Protein AF-A0A397SJT6-F1 (afdb_monomer)

Mean predicted aligned error: 10.91 Å

Structure (mmCIF, N/CA/C/O backbone):
data_AF-A0A397SJT6-F1
#
_entry.id   AF-A0A397SJT6-F1
#
loop_
_atom_site.group_PDB
_atom_site.id
_atom_site.type_symbol
_atom_site.label_atom_id
_atom_site.label_alt_id
_atom_site.label_comp_id
_atom_site.label_asym_id
_atom_site.label_entity_id
_atom_site.label_seq_id
_atom_site.pdbx_PDB_ins_code
_atom_site.Cartn_x
_atom_site.Cartn_y
_atom_site.Cartn_z
_atom_site.occupancy
_atom_site.B_iso_or_equiv
_atom_site.auth_seq_id
_atom_site.auth_comp_id
_atom_site.auth_asym_id
_atom_site.auth_atom_id
_atom_site.pdbx_PDB_model_num
ATOM 1 N N . MET A 1 1 ? -8.525 6.706 24.845 1.00 52.03 1 MET A N 1
ATOM 2 C CA . MET A 1 1 ? -8.007 5.697 23.901 1.00 52.03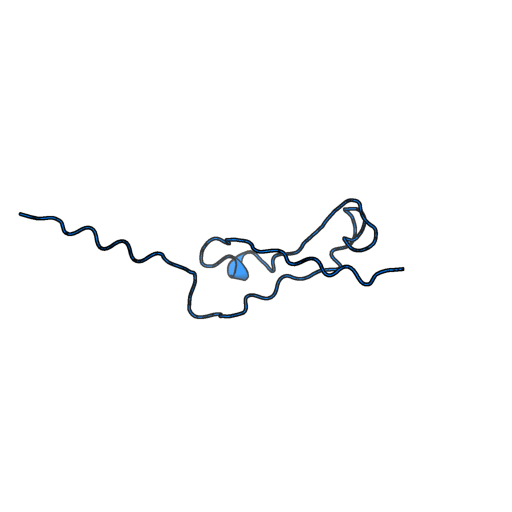 1 MET A CA 1
ATOM 3 C C . MET A 1 1 ? -6.586 6.106 23.583 1.00 52.03 1 MET A C 1
ATOM 5 O O . MET A 1 1 ? -6.379 7.277 23.292 1.00 52.03 1 MET A O 1
ATOM 9 N N . GLU A 1 2 ? -5.620 5.213 23.766 1.00 66.38 2 GLU A N 1
ATOM 10 C CA . GLU A 1 2 ? -4.222 5.502 23.438 1.00 66.38 2 GLU A CA 1
ATOM 11 C C . GLU A 1 2 ? -4.080 5.739 21.931 1.00 66.38 2 GLU A C 1
ATOM 13 O O . GLU A 1 2 ? -4.651 5.007 21.121 1.00 66.38 2 GLU A O 1
ATOM 18 N N . ASN A 1 3 ? -3.337 6.781 21.557 1.00 76.31 3 ASN A N 1
ATOM 19 C CA . ASN A 1 3 ? -3.007 7.065 20.164 1.00 76.31 3 ASN A CA 1
ATOM 20 C C . ASN A 1 3 ? -1.878 6.129 19.721 1.00 76.31 3 ASN A C 1
ATOM 22 O O . ASN A 1 3 ? -0.708 6.517 19.685 1.00 76.31 3 ASN A O 1
ATOM 26 N N . ASN A 1 4 ? -2.230 4.885 19.401 1.00 85.12 4 ASN A N 1
ATOM 27 C CA . ASN A 1 4 ? -1.261 3.910 18.922 1.00 85.12 4 ASN A CA 1
ATOM 28 C C . ASN A 1 4 ? -0.840 4.255 17.494 1.00 85.12 4 ASN A C 1
ATOM 30 O O . ASN A 1 4 ? -1.655 4.310 16.574 1.00 85.12 4 ASN A O 1
ATOM 34 N N . THR A 1 5 ? 0.456 4.504 17.327 1.00 89.19 5 THR A N 1
ATOM 35 C CA . THR A 1 5 ? 1.064 4.759 16.021 1.00 89.19 5 THR A CA 1
ATOM 36 C C . THR A 1 5 ? 1.624 3.456 15.471 1.00 89.19 5 THR A C 1
ATOM 38 O O . THR A 1 5 ? 2.409 2.786 16.138 1.00 89.19 5 THR A O 1
ATOM 41 N N . PHE A 1 6 ? 1.247 3.121 14.238 1.00 87.69 6 PHE A N 1
ATOM 42 C CA . PHE A 1 6 ? 1.751 1.959 13.511 1.00 87.69 6 PHE A CA 1
ATOM 43 C C . PHE A 1 6 ? 2.611 2.424 12.337 1.00 87.69 6 PHE A C 1
ATOM 45 O O . PHE A 1 6 ? 2.215 3.320 11.591 1.00 87.69 6 PHE A O 1
ATOM 52 N N . ILE A 1 7 ? 3.786 1.817 12.169 1.00 88.25 7 ILE A N 1
ATOM 53 C CA . ILE A 1 7 ? 4.726 2.138 11.090 1.00 88.25 7 ILE A CA 1
ATOM 54 C C . ILE A 1 7 ? 4.910 0.895 10.223 1.00 88.25 7 ILE A C 1
ATOM 56 O O . ILE A 1 7 ? 5.244 -0.177 10.724 1.00 88.25 7 ILE A O 1
ATOM 60 N N . PHE A 1 8 ? 4.712 1.054 8.916 1.00 85.88 8 PHE A N 1
ATOM 61 C CA . PHE A 1 8 ? 4.889 -0.006 7.929 1.00 85.88 8 PHE A CA 1
ATOM 62 C C . PHE A 1 8 ? 6.180 0.232 7.144 1.00 85.88 8 PHE A C 1
ATOM 64 O O . PHE A 1 8 ? 6.333 1.261 6.485 1.00 85.88 8 PHE A O 1
ATOM 71 N N . HIS A 1 9 ? 7.093 -0.737 7.185 1.00 85.62 9 HIS A N 1
ATOM 72 C CA . HIS A 1 9 ? 8.283 -0.768 6.338 1.00 85.62 9 HIS A CA 1
ATOM 73 C C . HIS A 1 9 ? 8.087 -1.820 5.248 1.00 85.62 9 HIS A C 1
ATOM 75 O O . HIS A 1 9 ? 7.843 -2.986 5.551 1.00 85.62 9 HIS A O 1
ATOM 81 N N . VAL A 1 10 ? 8.192 -1.416 3.982 1.00 84.44 10 VAL A N 1
ATOM 82 C CA . VAL A 1 10 ? 8.042 -2.311 2.831 1.00 84.44 10 VAL A CA 1
ATOM 83 C C . VAL A 1 10 ? 9.223 -2.151 1.882 1.00 84.44 10 VAL A C 1
ATOM 85 O O . VAL A 1 10 ? 9.687 -1.040 1.628 1.00 84.44 10 VAL A O 1
ATOM 88 N N . HIS A 1 11 ? 9.696 -3.273 1.349 1.00 84.31 11 HIS A N 1
ATOM 89 C CA . HIS A 1 11 ? 10.634 -3.296 0.237 1.00 84.31 11 HIS A CA 1
ATOM 90 C C . HIS A 1 11 ? 9.842 -3.463 -1.050 1.00 84.31 11 HIS A C 1
ATOM 92 O O . HIS A 1 11 ? 9.131 -4.452 -1.220 1.00 84.31 11 HIS A O 1
ATOM 98 N N . LEU A 1 12 ? 9.953 -2.485 -1.940 1.00 83.50 12 LEU A N 1
ATOM 99 C CA . LEU A 1 12 ? 9.310 -2.524 -3.243 1.00 83.50 12 LEU A CA 1
ATOM 100 C C . LEU A 1 12 ? 10.360 -2.799 -4.318 1.00 83.50 12 LEU A C 1
ATOM 102 O O . LEU A 1 12 ? 11.512 -2.382 -4.158 1.00 83.50 12 LEU A O 1
ATOM 106 N N . PRO A 1 13 ? 9.985 -3.503 -5.397 1.00 82.06 13 PRO A N 1
ATOM 107 C CA . PRO A 1 13 ? 10.867 -3.659 -6.536 1.00 82.06 13 PRO A CA 1
ATOM 108 C C . PRO A 1 13 ? 11.151 -2.298 -7.174 1.00 82.06 13 PRO A C 1
ATOM 110 O O . PRO A 1 13 ? 10.371 -1.349 -7.058 1.00 82.06 13 PRO A O 1
ATOM 113 N N . GLU A 1 14 ? 12.281 -2.217 -7.865 1.00 80.50 14 GLU A N 1
ATOM 114 C CA . GLU A 1 14 ? 12.630 -1.036 -8.641 1.00 80.50 14 GLU A CA 1
ATOM 115 C C . GLU A 1 14 ? 11.555 -0.758 -9.701 1.00 80.50 14 GLU A C 1
ATOM 117 O O 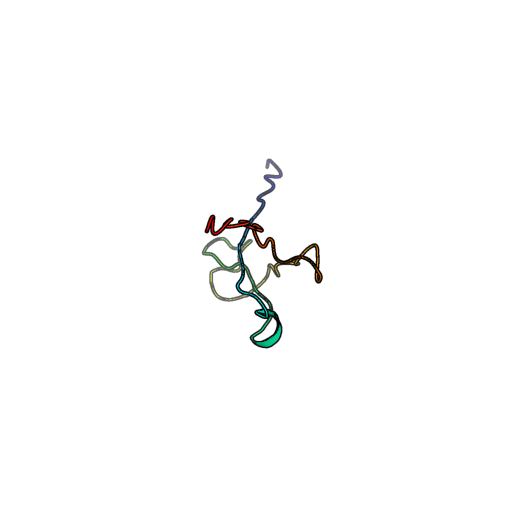. GLU A 1 14 ? 11.025 -1.685 -10.316 1.00 80.50 14 GLU A O 1
ATOM 122 N N . ASN A 1 15 ? 11.266 0.518 -9.949 1.00 80.38 15 ASN A N 1
ATOM 123 C CA . ASN A 1 15 ? 10.275 0.969 -10.922 1.00 80.38 15 ASN A CA 1
ATOM 124 C C . ASN A 1 15 ? 8.809 0.611 -10.603 1.00 80.38 15 ASN A C 1
ATOM 126 O O . ASN A 1 15 ? 7.971 0.624 -11.510 1.00 80.38 15 ASN A O 1
ATOM 130 N N . ILE A 1 16 ? 8.465 0.291 -9.349 1.00 83.88 16 ILE A N 1
ATOM 131 C CA . ILE A 1 16 ? 7.073 0.010 -8.949 1.00 83.88 16 ILE A CA 1
ATOM 132 C C . ILE A 1 16 ? 6.119 1.164 -9.294 1.00 83.88 16 ILE A C 1
ATOM 134 O O . ILE A 1 16 ? 4.962 0.927 -9.635 1.00 83.88 16 ILE A O 1
ATOM 138 N N . GLU A 1 17 ? 6.618 2.400 -9.301 1.00 80.38 17 GLU A N 1
ATOM 139 C CA . GLU A 1 17 ? 5.881 3.605 -9.675 1.00 80.38 17 GLU A CA 1
ATOM 140 C C . GLU A 1 17 ? 5.390 3.591 -11.131 1.00 80.38 17 GLU A C 1
ATOM 142 O O . GLU A 1 17 ? 4.412 4.266 -11.449 1.00 80.38 17 GLU A O 1
ATOM 147 N N . LYS A 1 18 ? 6.010 2.785 -12.009 1.00 85.19 18 LYS A N 1
ATOM 148 C CA . LYS A 1 18 ? 5.526 2.558 -13.383 1.00 85.19 18 LYS A CA 1
ATOM 149 C C . LYS A 1 18 ? 4.286 1.664 -13.426 1.00 85.19 18 LYS A C 1
ATOM 151 O O . LYS A 1 18 ? 3.534 1.726 -14.393 1.00 85.19 18 LYS A O 1
ATOM 156 N N . VAL A 1 19 ? 4.089 0.827 -12.407 1.00 87.00 19 VAL A N 1
ATOM 157 C CA . VAL A 1 19 ? 2.925 -0.064 -12.270 1.00 87.00 19 VAL A CA 1
ATOM 158 C C . VAL A 1 19 ? 1.804 0.646 -11.515 1.00 87.00 19 VAL A C 1
ATOM 160 O O . VAL A 1 19 ? 0.634 0.515 -11.868 1.00 87.00 19 VAL A O 1
ATOM 163 N N . GLY A 1 20 ? 2.153 1.423 -10.490 1.00 85.38 20 GLY A N 1
ATOM 164 C CA . GLY A 1 20 ? 1.201 2.225 -9.739 1.00 85.38 20 GLY A CA 1
ATOM 165 C C . GLY A 1 20 ? 1.724 2.639 -8.371 1.00 85.38 20 GLY A C 1
ATOM 166 O O . GLY A 1 20 ? 2.885 2.437 -8.023 1.00 85.38 20 GLY A O 1
ATOM 167 N N . ASN A 1 21 ? 0.832 3.224 -7.573 1.00 85.12 21 ASN A N 1
ATOM 168 C CA . ASN A 1 21 ? 1.170 3.666 -6.228 1.00 85.12 21 ASN A CA 1
ATOM 169 C C . ASN A 1 21 ? 0.827 2.578 -5.199 1.00 85.12 21 ASN A C 1
ATOM 171 O O . ASN A 1 21 ? -0.339 2.185 -5.118 1.00 85.12 21 ASN A O 1
ATOM 175 N N . PRO A 1 22 ? 1.793 2.122 -4.387 1.00 87.25 22 PRO A N 1
ATOM 176 C CA . PRO A 1 22 ? 1.558 1.133 -3.340 1.00 87.25 22 PRO A CA 1
ATOM 177 C C . PRO A 1 22 ? 0.616 1.672 -2.248 1.00 87.25 22 PRO A C 1
ATOM 179 O O . PRO A 1 22 ? 0.716 2.826 -1.814 1.00 87.25 22 PRO A O 1
ATOM 182 N N . VAL A 1 23 ? -0.290 0.814 -1.779 1.00 91.31 23 VAL A N 1
ATOM 183 C CA . VAL A 1 23 ? -1.287 1.117 -0.737 1.00 91.31 23 VAL A CA 1
ATOM 184 C C . VAL A 1 23 ? -1.273 0.047 0.352 1.00 91.31 23 VAL A C 1
ATOM 186 O O . VAL A 1 23 ? -0.873 -1.088 0.097 1.00 91.31 23 VAL A O 1
ATOM 189 N N . VAL A 1 24 ? -1.716 0.408 1.558 1.00 91.19 24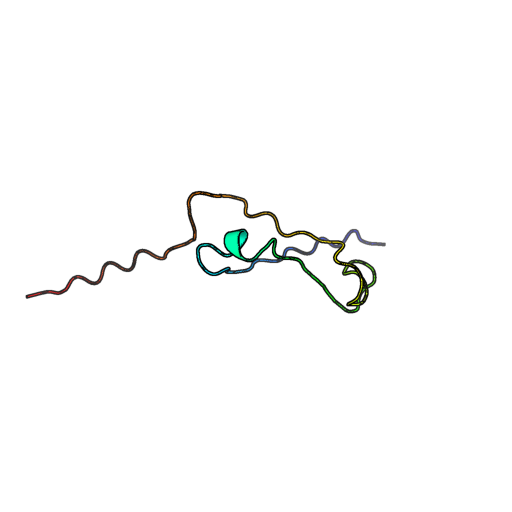 VAL A N 1
ATOM 190 C CA . VAL A 1 24 ? -1.956 -0.549 2.650 1.00 91.19 24 VAL A CA 1
ATOM 191 C C . VAL A 1 24 ? -3.460 -0.750 2.797 1.00 91.19 24 VAL A C 1
ATOM 193 O O . VAL A 1 24 ? -4.203 0.225 2.908 1.00 91.19 24 VAL A O 1
ATOM 196 N N . LEU A 1 25 ? -3.884 -2.014 2.799 1.00 94.81 25 LEU A N 1
ATOM 197 C CA . LEU A 1 25 ? -5.259 -2.451 3.026 1.00 94.81 25 LEU A CA 1
ATOM 198 C C . LEU A 1 25 ? -5.288 -3.527 4.109 1.00 94.81 25 LEU A C 1
ATOM 200 O O . LEU A 1 25 ? -4.319 -4.267 4.290 1.00 94.81 25 LEU A O 1
ATOM 204 N N . GLY A 1 26 ? -6.406 -3.609 4.816 1.00 93.81 26 GLY A N 1
ATOM 205 C CA . GLY A 1 26 ? -6.629 -4.601 5.856 1.00 93.81 26 GLY A CA 1
ATOM 206 C C . GLY A 1 26 ? -8.069 -4.588 6.345 1.00 93.81 26 GLY A C 1
ATOM 207 O O . GLY A 1 26 ? -8.865 -3.758 5.918 1.00 93.81 26 GLY A O 1
ATOM 208 N N . ASP A 1 27 ? -8.381 -5.501 7.260 1.00 96.06 27 ASP A N 1
ATOM 209 C CA . ASP A 1 27 ? -9.733 -5.686 7.804 1.00 96.06 27 ASP A CA 1
ATOM 210 C C . ASP A 1 27 ? -10.200 -4.498 8.665 1.00 96.06 27 ASP A C 1
ATOM 212 O O . ASP A 1 27 ? -11.359 -4.084 8.627 1.00 96.06 27 ASP A O 1
ATOM 216 N N . GLY A 1 28 ? -9.262 -3.888 9.396 1.00 92.88 28 GLY A N 1
ATOM 217 C CA . GLY A 1 28 ? -9.528 -2.709 10.213 1.00 92.88 28 GLY A CA 1
ATOM 218 C C . GLY A 1 28 ? -10.071 -1.547 9.381 1.00 92.88 28 GLY A C 1
ATOM 219 O O . GLY A 1 28 ? -9.600 -1.282 8.274 1.00 92.88 28 GLY A O 1
ATOM 220 N N . LYS A 1 29 ? -11.026 -0.801 9.943 1.00 93.75 29 LYS A N 1
ATOM 221 C CA . LYS A 1 29 ? -11.608 0.390 9.299 1.00 93.75 29 LYS A CA 1
ATOM 222 C C . LYS A 1 29 ? -10.551 1.455 8.981 1.00 93.75 29 LYS A C 1
ATOM 224 O O . LYS A 1 29 ? -10.669 2.169 7.993 1.00 93.75 29 LYS A O 1
ATOM 229 N N . GLU A 1 30 ? -9.492 1.530 9.786 1.00 91.56 30 GLU A N 1
ATOM 230 C CA . GLU A 1 30 ? -8.336 2.411 9.593 1.00 91.56 30 GLU A CA 1
ATOM 231 C C . GLU A 1 30 ? -7.527 2.029 8.341 1.00 91.56 30 GLU A C 1
ATOM 233 O O . GLU A 1 30 ? -6.826 2.866 7.774 1.00 91.56 30 GLU A O 1
ATOM 238 N N . LEU A 1 31 ? -7.651 0.771 7.905 1.00 94.00 31 LEU A N 1
ATOM 239 C CA . LEU A 1 31 ? -7.043 0.197 6.705 1.00 94.00 31 LEU A CA 1
ATOM 240 C C . LEU A 1 31 ? -8.068 -0.049 5.583 1.00 94.00 31 LEU A C 1
ATOM 242 O O . LEU A 1 31 ? -7.726 -0.653 4.568 1.00 94.00 31 LEU A O 1
ATOM 246 N N . GLY A 1 32 ? -9.309 0.418 5.748 1.00 94.88 32 GLY A N 1
ATOM 247 C CA . GLY A 1 32 ? -10.319 0.448 4.693 1.00 94.88 32 GLY A CA 1
ATOM 248 C C . GLY A 1 32 ? -11.085 -0.844 4.434 1.00 94.88 32 GLY A C 1
ATOM 249 O O . GLY A 1 32 ? -11.685 -0.954 3.365 1.00 94.88 32 GLY A O 1
ATOM 250 N N . SER A 1 33 ? -11.075 -1.795 5.373 1.00 96.56 33 SER A N 1
ATOM 251 C CA . SER A 1 33 ? -11.891 -3.022 5.325 1.00 96.56 33 SER A CA 1
ATOM 252 C C . SER A 1 33 ? -11.769 -3.792 4.007 1.00 96.56 33 SER A C 1
ATOM 254 O O . SER A 1 33 ? -12.756 -4.263 3.461 1.00 96.56 33 SER A O 1
ATOM 256 N N . TRP A 1 34 ? -10.546 -3.879 3.474 1.00 95.25 34 TRP A N 1
ATOM 257 C CA . TRP A 1 34 ? -10.213 -4.477 2.169 1.00 95.25 34 TRP A 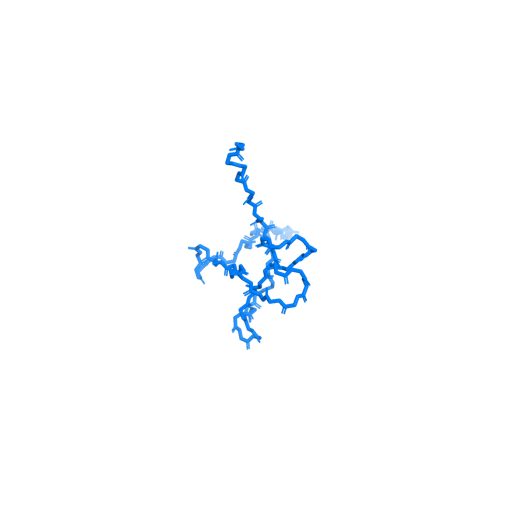CA 1
ATOM 258 C C . TRP A 1 34 ? -10.864 -3.837 0.932 1.00 95.25 34 TRP A C 1
ATOM 260 O O . TRP A 1 34 ? -10.615 -4.291 -0.183 1.00 95.25 34 TRP A O 1
ATOM 270 N N . GLU A 1 35 ? -11.642 -2.770 1.093 1.00 95.75 35 GLU A N 1
ATOM 271 C CA . GLU A 1 35 ? -12.408 -2.148 0.012 1.00 95.75 35 GLU A CA 1
ATOM 272 C C . GLU A 1 35 ? -11.797 -0.818 -0.426 1.00 95.75 35 GLU A C 1
ATOM 274 O O . GLU A 1 35 ? -11.560 -0.585 -1.613 1.00 95.75 35 GLU A O 1
ATOM 279 N N . THR A 1 36 ? -11.527 0.072 0.533 1.00 94.81 36 THR A N 1
AT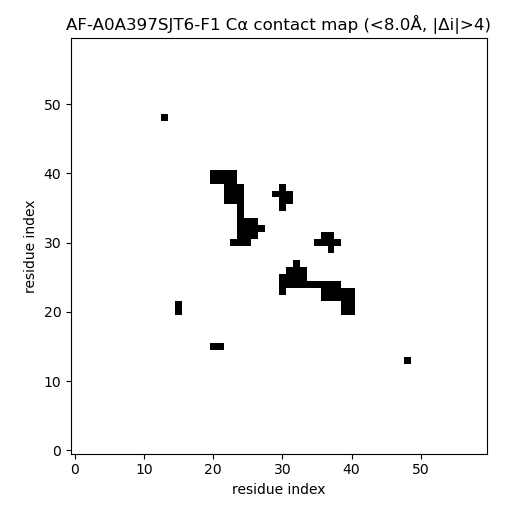OM 280 C CA . THR A 1 36 ? -11.125 1.450 0.232 1.00 94.81 36 THR A CA 1
ATOM 281 C C . THR A 1 36 ? -9.657 1.681 0.582 1.00 94.81 36 THR A C 1
ATOM 283 O O . THR A 1 36 ? -9.290 1.617 1.751 1.00 94.81 36 THR A O 1
ATOM 286 N N . PRO A 1 37 ? -8.783 2.020 -0.378 1.00 90.50 37 PRO A N 1
ATOM 287 C CA . PRO A 1 37 ? -7.376 2.286 -0.093 1.00 90.50 37 PRO A CA 1
ATOM 288 C C . PRO A 1 37 ? -7.190 3.668 0.552 1.00 90.50 37 PRO A C 1
ATOM 290 O O . PRO A 1 37 ? -6.921 4.663 -0.125 1.00 90.50 37 PRO A O 1
ATOM 293 N N . ILE A 1 38 ? -7.337 3.720 1.879 1.00 90.19 38 ILE A N 1
ATOM 294 C CA . ILE A 1 38 ? -7.226 4.949 2.683 1.00 90.19 38 ILE A CA 1
ATOM 295 C C . ILE A 1 38 ? -5.756 5.371 2.847 1.00 90.19 38 ILE A C 1
ATOM 297 O O . ILE A 1 38 ? -5.439 6.561 2.806 1.00 90.19 38 ILE A O 1
ATOM 301 N N . ILE A 1 39 ? -4.837 4.407 2.991 1.00 87.44 39 ILE A N 1
ATOM 302 C CA . ILE A 1 39 ? -3.419 4.667 3.268 1.00 87.44 39 ILE A CA 1
ATOM 303 C C . ILE A 1 39 ? -2.579 4.481 2.002 1.00 87.44 39 ILE A C 1
ATOM 305 O O . ILE A 1 39 ? -2.443 3.377 1.473 1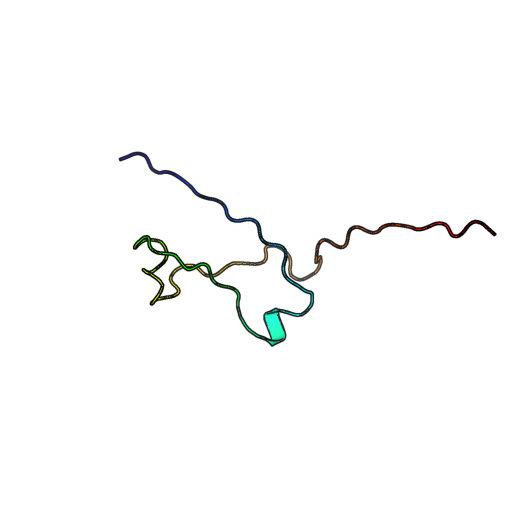.00 87.44 39 ILE A O 1
ATOM 309 N N . ARG A 1 40 ? -1.948 5.571 1.551 1.00 86.12 40 ARG A N 1
ATOM 310 C CA . ARG A 1 40 ? -0.951 5.560 0.470 1.00 86.12 40 ARG A CA 1
ATOM 311 C C . ARG A 1 40 ? 0.451 5.550 1.059 1.00 86.12 40 ARG A C 1
ATOM 313 O O . ARG A 1 40 ? 0.788 6.418 1.866 1.00 86.12 40 ARG A O 1
ATOM 320 N N . LEU A 1 41 ? 1.275 4.605 0.620 1.00 83.12 41 LEU A N 1
ATOM 321 C CA . LEU A 1 41 ? 2.673 4.550 1.026 1.00 83.12 41 LEU A CA 1
ATOM 322 C C . LEU A 1 41 ? 3.450 5.649 0.299 1.00 83.12 41 LEU A C 1
ATOM 324 O O . LEU A 1 41 ? 3.358 5.796 -0.919 1.00 83.12 41 LEU A O 1
ATOM 328 N N . ARG A 1 42 ? 4.209 6.441 1.057 1.00 73.88 42 ARG A N 1
ATOM 329 C CA . ARG A 1 42 ? 5.123 7.443 0.502 1.00 73.88 42 ARG A CA 1
ATOM 330 C C . ARG A 1 42 ? 6.529 6.877 0.553 1.00 73.88 42 ARG A C 1
ATOM 332 O O . ARG A 1 42 ? 7.014 6.555 1.634 1.00 73.88 42 ARG A O 1
ATOM 339 N N . GLN A 1 43 ? 7.184 6.776 -0.598 1.00 71.62 43 GLN A N 1
ATOM 340 C CA . GLN A 1 43 ? 8.610 6.492 -0.631 1.00 71.62 43 GLN A CA 1
ATOM 341 C C . GLN A 1 43 ? 9.355 7.747 -0.150 1.00 71.62 43 GLN A C 1
ATOM 343 O O . GLN A 1 43 ? 9.215 8.800 -0.775 1.00 71.62 43 GLN A O 1
ATOM 348 N N . PRO A 1 44 ? 10.120 7.681 0.953 1.00 65.25 44 PRO A N 1
ATOM 349 C CA . PRO A 1 44 ? 10.791 8.861 1.493 1.00 65.25 44 PRO A CA 1
ATOM 350 C C . PRO A 1 44 ? 11.916 9.371 0.578 1.00 65.25 44 PRO A C 1
ATOM 352 O O . PRO A 1 44 ? 12.263 10.546 0.650 1.00 65.25 44 PRO A O 1
ATOM 355 N N . PHE A 1 45 ? 12.452 8.527 -0.316 1.00 61.94 45 PHE A N 1
ATOM 356 C CA . PHE A 1 45 ? 13.546 8.886 -1.224 1.00 61.94 45 PHE A CA 1
ATOM 357 C C . PHE A 1 45 ? 13.333 8.289 -2.620 1.00 61.94 45 PHE A C 1
ATOM 359 O O . PHE A 1 45 ? 13.453 7.080 -2.799 1.00 61.94 45 PHE A O 1
ATOM 366 N N . TYR A 1 46 ? 13.070 9.134 -3.622 1.00 58.25 46 TYR A N 1
ATOM 367 C CA . TYR A 1 46 ? 12.943 8.725 -5.033 1.00 58.25 46 TYR A CA 1
ATOM 368 C C . TYR A 1 46 ? 14.259 8.196 -5.642 1.00 58.25 46 TYR A C 1
ATOM 370 O O . TYR A 1 46 ? 14.228 7.521 -6.661 1.00 58.25 46 TYR A O 1
ATOM 378 N N . GLN A 1 47 ? 15.415 8.501 -5.038 1.00 56.00 47 GLN A N 1
ATOM 379 C CA . GLN A 1 47 ? 16.739 8.304 -5.654 1.00 56.00 47 GLN A CA 1
ATOM 380 C C . GLN A 1 47 ? 17.611 7.222 -5.003 1.00 56.00 47 GLN A C 1
ATOM 382 O O . GLN A 1 47 ? 18.747 7.039 -5.417 1.00 56.00 47 GLN A O 1
ATOM 387 N N . ASN A 1 48 ? 17.111 6.498 -4.002 1.00 53.84 48 ASN A N 1
ATOM 388 C CA . ASN A 1 48 ? 17.848 5.391 -3.395 1.00 53.84 48 ASN A CA 1
ATOM 389 C C . ASN A 1 48 ? 16.876 4.259 -3.045 1.00 53.84 48 ASN A C 1
ATOM 391 O O . ASN A 1 48 ? 16.452 4.160 -1.888 1.00 53.84 48 ASN A O 1
ATOM 395 N N . PRO A 1 49 ? 16.508 3.380 -4.002 1.00 54.09 49 PRO A N 1
ATOM 396 C CA . PRO A 1 49 ? 16.101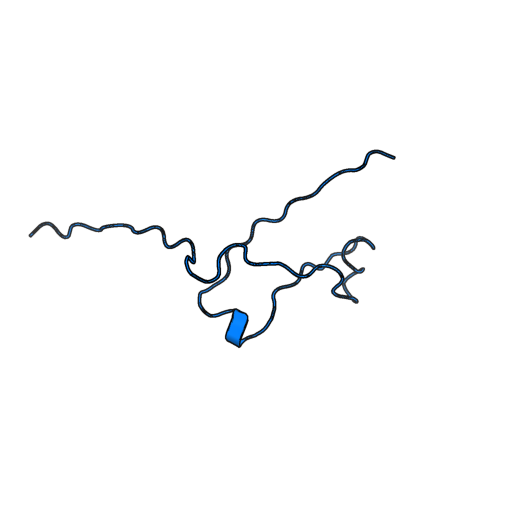 2.040 -3.607 1.00 54.09 49 PRO A CA 1
ATOM 397 C C . PRO A 1 49 ? 17.251 1.504 -2.757 1.00 54.09 49 PRO A C 1
ATOM 399 O O . PRO A 1 49 ? 18.414 1.678 -3.119 1.00 54.09 49 PRO A O 1
ATOM 402 N N . THR A 1 50 ? 16.964 0.951 -1.582 1.00 55.00 50 THR A N 1
ATOM 403 C CA . THR A 1 50 ? 17.992 0.397 -0.697 1.00 55.00 50 THR A CA 1
ATOM 404 C C . THR A 1 50 ? 18.636 -0.816 -1.377 1.00 55.00 50 THR A C 1
ATOM 406 O O . THR A 1 50 ? 18.342 -1.961 -1.046 1.00 55.00 50 THR A O 1
ATOM 409 N N . SER A 1 51 ? 19.496 -0.580 -2.367 1.00 44.91 51 SER A N 1
ATOM 410 C CA . SER A 1 51 ? 20.387 -1.579 -2.917 1.00 44.91 51 SER A CA 1
ATOM 411 C C . SER A 1 51 ? 21.461 -1.760 -1.856 1.00 44.91 51 SER A C 1
ATOM 413 O O . SER A 1 51 ? 22.264 -0.871 -1.566 1.00 44.91 51 SER A O 1
ATOM 415 N N . LYS A 1 52 ? 21.428 -2.904 -1.175 1.00 45.75 52 LYS A N 1
ATOM 416 C CA . LYS A 1 52 ? 22.630 -3.379 -0.506 1.00 45.75 52 LYS A CA 1
ATOM 417 C C . LYS A 1 52 ? 23.663 -3.563 -1.612 1.00 45.75 52 LYS A C 1
ATOM 419 O O . LYS A 1 52 ? 23.580 -4.522 -2.373 1.00 45.75 52 LYS A O 1
ATOM 424 N N . MET A 1 53 ? 24.603 -2.632 -1.715 1.00 42.44 53 MET A N 1
ATOM 425 C CA . MET A 1 53 ? 25.792 -2.787 -2.538 1.00 42.44 53 MET A CA 1
ATOM 426 C C . MET A 1 53 ? 26.630 -3.912 -1.917 1.00 42.44 53 MET A C 1
ATOM 428 O O . MET A 1 53 ? 27.446 -3.681 -1.029 1.00 42.44 53 MET A O 1
ATOM 432 N N . VAL A 1 54 ? 26.375 -5.159 -2.319 1.00 53.31 54 VAL A N 1
ATOM 433 C CA . VAL A 1 54 ? 27.278 -6.277 -2.034 1.00 53.31 54 VAL A CA 1
ATOM 434 C C . VAL A 1 54 ? 28.370 -6.208 -3.089 1.00 53.31 54 VAL A C 1
ATOM 436 O O . VAL A 1 54 ? 28.186 -6.653 -4.219 1.00 53.31 54 VAL A O 1
ATOM 439 N N . HIS A 1 55 ? 29.507 -5.619 -2.728 1.00 52.12 55 HIS A N 1
ATOM 440 C CA . HIS A 1 55 ? 30.729 -5.807 -3.492 1.00 52.12 55 HIS A CA 1
ATOM 441 C C . HIS A 1 55 ? 31.124 -7.284 -3.350 1.00 52.12 55 HIS A C 1
ATOM 443 O O . HIS A 1 55 ? 31.620 -7.699 -2.306 1.00 52.12 55 HIS A O 1
ATOM 449 N N . LYS A 1 56 ? 30.840 -8.105 -4.366 1.00 54.62 56 LYS A N 1
ATOM 450 C CA . LYS A 1 56 ? 31.566 -9.363 -4.541 1.00 54.62 56 LYS A CA 1
ATOM 451 C C . LYS A 1 56 ? 32.880 -9.009 -5.220 1.00 54.62 56 LYS A C 1
ATOM 453 O O . LYS A 1 56 ? 32.904 -8.781 -6.427 1.00 54.62 56 LYS A O 1
ATOM 458 N N . SER A 1 57 ? 33.949 -8.955 -4.435 1.00 53.44 57 SER A N 1
ATOM 459 C CA . SER A 1 57 ? 35.300 -9.113 -4.957 1.00 53.44 57 SER A CA 1
ATOM 460 C C . SER A 1 57 ? 35.347 -10.490 -5.617 1.00 53.44 57 SER A C 1
ATOM 462 O O . SER A 1 57 ? 35.199 -11.509 -4.941 1.00 53.44 57 SER A O 1
ATOM 464 N N . ASN A 1 58 ? 35.453 -10.534 -6.942 1.00 55.78 58 ASN A N 1
ATOM 465 C CA . ASN A 1 58 ? 35.957 -11.727 -7.599 1.00 55.78 58 ASN A CA 1
ATOM 466 C C . ASN A 1 58 ? 37.475 -11.619 -7.498 1.00 55.78 58 ASN A C 1
ATOM 468 O O . ASN A 1 58 ? 38.088 -10.901 -8.286 1.00 55.78 58 ASN A O 1
ATOM 472 N N . ASP A 1 59 ? 38.046 -12.274 -6.492 1.00 47.12 59 ASP A N 1
ATOM 473 C CA . ASP A 1 59 ? 39.483 -12.507 -6.447 1.00 47.12 59 ASP A CA 1
ATOM 474 C C . ASP A 1 59 ? 39.823 -13.479 -7.592 1.00 47.12 59 ASP A C 1
ATOM 476 O O . ASP A 1 59 ? 39.354 -14.622 -7.610 1.00 47.12 59 ASP A O 1
ATOM 480 N N . LEU A 1 60 ? 40.566 -12.974 -8.581 1.00 46.09 60 LEU A N 1
ATOM 481 C CA . LEU A 1 60 ? 41.362 -13.759 -9.529 1.00 46.09 60 LEU A CA 1
ATOM 482 C C . LEU A 1 60 ? 42.800 -13.819 -9.014 1.00 46.09 60 LEU A C 1
ATOM 484 O O . LEU A 1 60 ? 43.295 -12.757 -8.572 1.00 46.09 60 LEU A O 1
#

pLDDT: mean 76.75, std 16.9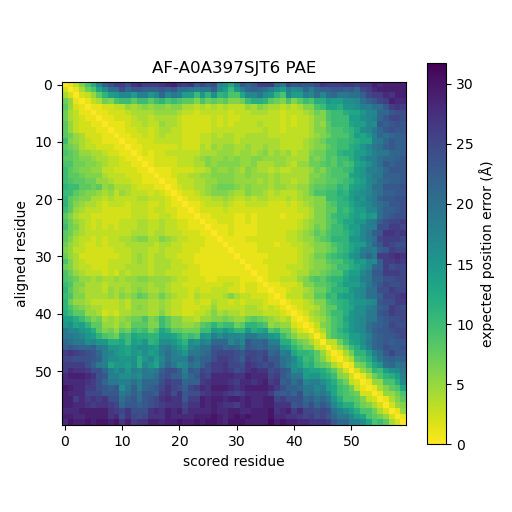2, range [42.44, 96.56]

Organism: NCBI:txid658196

Sequence (60 aa):
MENNTFIFHVHLPENIEKVGNPVVLGDGKELGSWETPIIRLRQPFYQNPTSKMVHKSNDL

Foldseek 3Di:
DDPDDDDDDDQDDPPVVVVHWDAAADCDVCRPNRPDRPGTDDDPDPPDRPPPPPPDPPDD

Solvent-accessible surface area (backbone atoms only — not comparable to full-atom values): 4390 Å² total; per-residue (Å²): 132,83,89,81,83,84,86,88,86,81,89,75,67,87,70,45,72,81,79,44,85,60,64,48,67,32,76,51,74,86,23,25,51,70,74,44,77,70,38,72,66,76,77,93,53,94,86,57,78,88,69,80,83,72,83,75,79,78,85,126

Radius of gyration: 17.07 Å; Cα contacts (8 Å, |Δi|>4): 42; chains: 1; bounding box: 54×23×37 Å

Secondary structure (DSSP, 8-state):
-------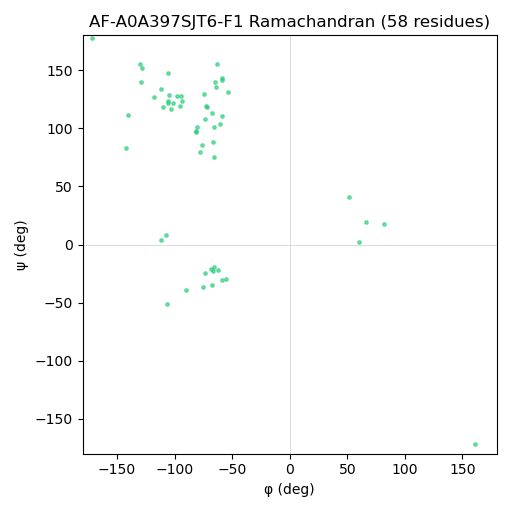------TTGGGT---EE--SSGGGTTTTS--EEPPPS-TT-------------